Protein AF-A0A074TDS1-F1 (afdb_monomer_lite)

Secondary structure (DSSP, 8-state):
----------SSBSSSS-BPPHHHHHHHHHHHHHTT-GGGTT--HHHHHHHHHHHHHHTT--HHHHHHHH---HHHHHHHHHHHHHHHHHHHHHHHHHHHHHHT-

InterPro domains:
  IPR011010 DNA breaking-rejoining enzyme, catalytic core [SSF56349] (7-83)
  IPR013762 Integrase-like, catalytic domain superfamily [G3DSA:1.10.443.10] (4-104)

Radius of gyration: 21.26 Å; chains: 1; bounding box: 74×36×43 Å

pLDDT: mean 79.29, std 13.39, range [37.22, 92.31]

Organism: NCBI:txid1185766

Foldseek 3Di:
DDDPPLDCVEPADPDSPHHDDPVNVQVVVVVVQVVVDDVSVVDGPVNVLLVQLLVCLVVVDDLVRNCVVSVDDSVSSVVSSVVSVVVVVVVVVVVVVVVVVVVVD

Sequence (105 aa):
SSADFCNNAHILPRNLSQPIGYDAGEKAFRAWRATLGERAQPYVLHGLRKLAIVRLAEAGCSDAQIQAITNQSPQMVAYYRKRASRKIMSKAAHKLAERTKHESR

Structure (mmCIF, N/CA/C/O backbone):
data_AF-A0A074TDS1-F1
#
_entry.id   AF-A0A074TDS1-F1
#
loop_
_atom_site.group_PDB
_atom_site.id
_atom_site.type_symbol
_atom_site.label_atom_id
_atom_site.label_alt_id
_atom_site.label_comp_id
_atom_site.label_asym_id
_atom_site.label_entity_id
_atom_site.label_seq_id
_atom_site.pdbx_PDB_ins_code
_atom_site.Cartn_x
_atom_site.Cartn_y
_atom_site.Cartn_z
_atom_site.occupancy
_atom_site.B_iso_or_equiv
_atom_site.auth_seq_id
_atom_site.auth_comp_id
_atom_site.auth_asym_id
_atom_site.auth_atom_id
_atom_site.pdbx_PDB_model_num
ATOM 1 N N . SER A 1 1 ? 41.206 -25.210 -6.840 1.00 37.22 1 SER A N 1
ATOM 2 C CA . SER A 1 1 ? 41.282 -23.900 -7.509 1.00 37.22 1 SER A CA 1
ATOM 3 C C . SER A 1 1 ? 39.964 -23.196 -7.263 1.00 37.22 1 SER A C 1
ATOM 5 O O . SER A 1 1 ? 38.930 -23.772 -7.565 1.00 37.22 1 SER A O 1
ATOM 7 N N . SER A 1 2 ? 40.001 -22.070 -6.557 1.00 43.19 2 SER A N 1
ATOM 8 C CA . SER A 1 2 ? 38.853 -21.383 -5.956 1.00 43.19 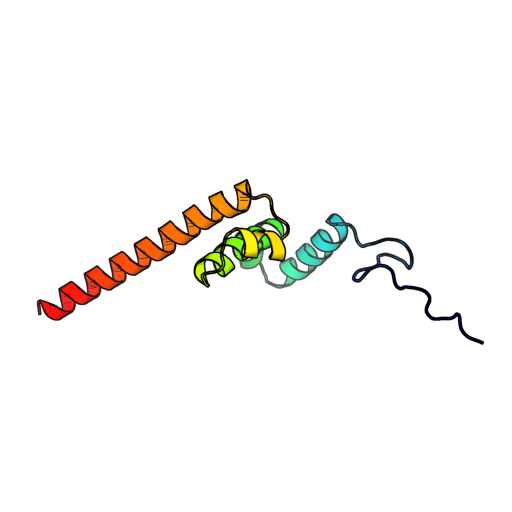2 SER A CA 1
ATOM 9 C C . SER A 1 2 ? 38.641 -20.068 -6.704 1.00 43.19 2 SER A C 1
ATOM 11 O O . SER A 1 2 ? 39.426 -19.154 -6.470 1.00 43.19 2 SER A O 1
ATOM 13 N N . ALA A 1 3 ? 37.683 -19.981 -7.640 1.00 45.12 3 ALA A N 1
ATOM 14 C CA . ALA A 1 3 ? 37.345 -18.702 -8.293 1.00 45.12 3 ALA A CA 1
ATOM 15 C C . ALA A 1 3 ? 36.028 -18.635 -9.107 1.00 45.12 3 ALA A C 1
ATOM 17 O O . ALA A 1 3 ? 35.756 -17.574 -9.652 1.00 45.12 3 ALA A O 1
ATOM 18 N N . ASP A 1 4 ? 35.181 -19.669 -9.183 1.00 46.31 4 ASP A N 1
ATOM 19 C CA . ASP A 1 4 ? 33.996 -19.622 -10.078 1.00 46.31 4 ASP A CA 1
ATOM 20 C C . ASP A 1 4 ? 32.696 -19.143 -9.404 1.00 46.31 4 ASP A C 1
ATOM 22 O O . ASP A 1 4 ? 31.608 -19.251 -9.966 1.00 46.31 4 ASP A O 1
ATOM 26 N N . PHE A 1 5 ? 32.777 -18.554 -8.207 1.00 45.78 5 PHE A N 1
ATOM 27 C CA . PHE A 1 5 ? 31.636 -17.886 -7.570 1.00 45.78 5 PHE A CA 1
ATOM 28 C C . PHE A 1 5 ? 31.538 -16.432 -8.060 1.00 45.78 5 PHE A C 1
ATOM 30 O O . PHE A 1 5 ? 31.574 -15.479 -7.281 1.00 45.78 5 PHE A O 1
ATOM 37 N N . CYS A 1 6 ? 31.473 -16.237 -9.380 1.00 42.72 6 CYS A N 1
ATOM 38 C CA . CYS A 1 6 ? 31.205 -14.932 -9.973 1.00 42.72 6 CYS A CA 1
ATOM 39 C C . CYS A 1 6 ? 29.768 -14.517 -9.642 1.00 42.72 6 CYS A C 1
ATOM 41 O O . CYS A 1 6 ? 28.826 -14.836 -10.359 1.00 42.72 6 CYS A O 1
ATOM 43 N N . ASN A 1 7 ? 29.638 -13.821 -8.512 1.00 50.22 7 ASN A N 1
ATOM 44 C CA . ASN A 1 7 ? 28.675 -12.770 -8.207 1.00 50.22 7 ASN A CA 1
ATOM 45 C C . ASN A 1 7 ? 27.619 -12.539 -9.302 1.00 50.22 7 ASN A C 1
ATOM 47 O O . ASN A 1 7 ? 27.770 -11.649 -10.141 1.00 50.22 7 ASN A O 1
ATOM 51 N N . ASN A 1 8 ? 26.500 -13.263 -9.234 1.00 51.62 8 ASN A N 1
ATOM 52 C CA . ASN A 1 8 ? 25.238 -12.762 -9.772 1.00 51.62 8 ASN A CA 1
ATOM 53 C C . ASN A 1 8 ? 24.866 -11.522 -8.943 1.00 51.62 8 ASN A C 1
ATOM 55 O O . ASN A 1 8 ? 24.159 -11.612 -7.944 1.00 51.62 8 ASN A O 1
ATOM 59 N N . ALA A 1 9 ? 25.420 -10.369 -9.326 1.00 65.81 9 ALA A N 1
ATOM 60 C CA . ALA A 1 9 ? 25.390 -9.120 -8.565 1.00 65.81 9 ALA A CA 1
ATOM 61 C C . ALA A 1 9 ? 23.975 -8.539 -8.381 1.00 65.81 9 ALA A C 1
ATOM 63 O O . ALA A 1 9 ? 23.782 -7.618 -7.591 1.00 65.81 9 ALA A O 1
ATOM 64 N N . HIS A 1 10 ? 22.981 -9.080 -9.093 1.00 58.69 10 HIS A N 1
ATOM 65 C CA . HIS A 1 10 ? 21.609 -8.586 -9.114 1.00 58.69 10 HIS A CA 1
ATOM 66 C C . HIS A 1 10 ? 20.616 -9.734 -8.938 1.00 58.69 10 HIS A C 1
ATOM 68 O O . HIS A 1 10 ? 20.707 -10.746 -9.626 1.00 58.69 10 HIS A O 1
ATOM 74 N N . ILE A 1 11 ? 19.620 -9.543 -8.066 1.00 69.06 11 ILE A N 1
ATOM 75 C CA . ILE A 1 11 ? 18.527 -10.511 -7.839 1.00 69.06 11 ILE A CA 1
ATOM 76 C C . ILE A 1 11 ? 17.636 -10.637 -9.088 1.00 69.06 11 ILE A C 1
ATOM 78 O O . ILE A 1 11 ? 17.138 -11.716 -9.394 1.00 69.06 11 ILE A O 1
ATOM 82 N N . LEU A 1 12 ? 17.453 -9.538 -9.831 1.00 70.56 12 LEU A N 1
ATOM 83 C CA . LEU A 1 12 ? 16.715 -9.495 -11.097 1.00 70.56 12 LEU A CA 1
ATOM 84 C C . LEU A 1 12 ? 17.618 -8.931 -12.206 1.00 70.56 12 LEU A C 1
ATOM 86 O O . LEU A 1 12 ? 17.567 -7.730 -12.486 1.00 70.56 12 LEU A O 1
ATOM 90 N N . PRO A 1 13 ? 18.484 -9.761 -12.808 1.00 66.94 13 PRO A N 1
ATOM 91 C CA . PRO A 1 13 ? 19.413 -9.328 -13.843 1.00 66.94 13 PRO A CA 1
ATOM 92 C C . PRO A 1 13 ? 18.733 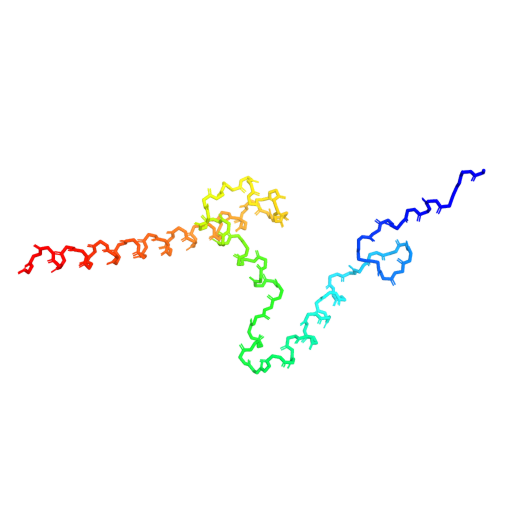-9.242 -15.217 1.00 66.94 13 PRO A C 1
ATOM 94 O O . PRO A 1 13 ? 17.994 -10.137 -15.623 1.00 66.94 13 PRO A O 1
ATOM 97 N N . ARG A 1 14 ? 19.013 -8.171 -15.970 1.00 61.12 14 ARG A N 1
ATOM 98 C CA . ARG A 1 14 ? 18.758 -8.114 -17.423 1.00 61.12 14 ARG A CA 1
ATOM 99 C C . ARG A 1 14 ? 19.845 -8.892 -18.178 1.00 61.12 14 ARG A C 1
ATOM 101 O O . ARG A 1 14 ? 19.574 -9.487 -19.213 1.00 61.12 14 ARG A O 1
ATOM 108 N N . ASN A 1 15 ? 21.068 -8.846 -17.658 1.00 68.38 15 ASN A N 1
ATOM 109 C CA . ASN A 1 15 ? 22.257 -9.596 -18.068 1.00 68.38 15 ASN A CA 1
ATOM 110 C C . ASN A 1 15 ? 23.181 -9.743 -16.836 1.00 68.38 15 ASN A C 1
ATOM 112 O O . ASN A 1 15 ? 22.854 -9.210 -15.775 1.00 68.38 15 ASN A O 1
ATOM 116 N N . LEU A 1 16 ? 24.324 -10.436 -16.958 1.00 60.22 16 LEU A N 1
ATOM 117 C CA . LEU A 1 16 ? 25.224 -10.718 -15.821 1.00 60.22 16 LEU A CA 1
ATOM 118 C C . LEU A 1 16 ? 25.668 -9.468 -15.029 1.00 60.22 16 LEU A C 1
ATOM 120 O O . LEU A 1 16 ? 26.013 -9.590 -13.858 1.00 60.22 16 LEU A O 1
ATOM 124 N N . SER A 1 17 ? 25.657 -8.276 -15.632 1.00 63.19 17 SER A N 1
ATOM 125 C CA . SER A 1 17 ? 26.192 -7.049 -15.030 1.00 63.19 17 SER A CA 1
ATOM 126 C C . SER A 1 17 ? 25.152 -5.958 -14.751 1.00 63.19 17 SER A C 1
ATOM 128 O O . SER A 1 17 ? 25.435 -5.049 -13.968 1.00 63.19 17 SER A O 1
ATOM 130 N N . GLN A 1 18 ? 23.948 -6.029 -15.330 1.00 65.19 18 GLN A N 1
ATOM 131 C CA . GLN A 1 18 ? 22.942 -4.964 -15.248 1.00 65.19 18 GLN A CA 1
ATOM 132 C C . GLN A 1 18 ? 21.624 -5.434 -14.618 1.00 65.19 18 GLN A C 1
ATOM 134 O O . GLN A 1 18 ? 21.064 -6.455 -15.037 1.00 65.19 18 GLN A O 1
ATOM 139 N N . PRO A 1 19 ? 21.057 -4.656 -13.680 1.00 71.19 19 PRO A N 1
ATOM 140 C CA . PRO A 1 19 ? 19.749 -4.942 -13.115 1.00 71.19 19 PRO A CA 1
ATOM 141 C C . PRO A 1 19 ? 18.628 -4.642 -14.119 1.00 71.19 19 PRO A C 1
ATOM 143 O O . PRO A 1 19 ? 18.742 -3.797 -15.012 1.00 71.19 19 PRO A O 1
ATOM 146 N N . ILE A 1 20 ? 17.494 -5.315 -13.947 1.00 75.50 20 ILE A N 1
ATOM 147 C CA . ILE A 1 20 ? 16.244 -4.956 -14.609 1.00 75.50 20 ILE A CA 1
ATOM 148 C C . ILE A 1 20 ? 15.819 -3.566 -14.125 1.00 75.50 20 ILE A C 1
ATOM 150 O O . ILE A 1 20 ? 15.556 -3.344 -12.946 1.00 75.50 20 ILE A O 1
ATOM 154 N N . GLY A 1 21 ? 15.744 -2.620 -15.061 1.00 77.44 21 GLY A N 1
ATOM 155 C CA . GLY A 1 21 ? 15.177 -1.301 -14.802 1.00 77.44 21 GLY A CA 1
ATOM 156 C C . GLY A 1 21 ? 13.679 -1.371 -14.496 1.00 77.44 21 GLY A C 1
ATOM 157 O O . GLY A 1 21 ? 12.981 -2.287 -14.941 1.00 77.44 21 GLY A O 1
ATOM 158 N N . TYR A 1 22 ? 13.186 -0.363 -13.779 1.00 77.19 22 TYR A N 1
ATOM 159 C CA . TYR A 1 22 ? 11.780 -0.234 -13.387 1.00 77.19 22 TYR A CA 1
ATOM 160 C C . TYR A 1 22 ? 10.814 -0.446 -14.567 1.00 77.19 22 TYR A C 1
ATOM 162 O O . TYR A 1 22 ? 9.868 -1.220 -14.444 1.00 77.19 22 TYR A O 1
ATOM 170 N N . ASP A 1 23 ? 11.116 0.126 -15.735 1.00 77.88 23 ASP A N 1
ATOM 171 C CA . ASP A 1 23 ? 10.282 0.014 -16.940 1.00 77.88 23 ASP A CA 1
ATOM 172 C C . ASP A 1 23 ? 10.124 -1.424 -17.441 1.00 77.88 23 ASP A C 1
ATOM 174 O O . ASP A 1 23 ? 9.063 -1.815 -17.924 1.00 77.88 23 ASP A O 1
ATOM 178 N N . ALA A 1 24 ? 11.173 -2.240 -17.317 1.00 82.19 24 ALA A N 1
ATOM 179 C CA . ALA A 1 24 ? 11.125 -3.637 -17.731 1.00 82.19 24 ALA A CA 1
ATOM 180 C C . ALA A 1 24 ? 10.277 -4.473 -16.756 1.00 82.19 24 ALA A C 1
ATOM 182 O O . ALA A 1 24 ? 9.470 -5.292 -17.201 1.00 82.19 24 ALA A O 1
ATOM 183 N N . GLY A 1 25 ? 10.377 -4.202 -15.450 1.00 82.19 25 GLY A N 1
ATOM 184 C CA . GLY A 1 25 ? 9.471 -4.774 -14.450 1.00 82.19 25 GLY A CA 1
ATOM 185 C C . GLY A 1 25 ? 8.019 -4.321 -14.646 1.00 82.19 25 GLY A C 1
ATOM 186 O O . GLY A 1 25 ? 7.097 -5.133 -14.587 1.00 82.19 25 GLY A O 1
ATOM 187 N N . GLU A 1 26 ? 7.802 -3.042 -14.961 1.00 84.81 26 GLU A N 1
ATOM 188 C CA . GLU A 1 26 ? 6.476 -2.497 -15.252 1.00 84.81 26 GLU A CA 1
ATOM 189 C C . GLU A 1 26 ? 5.867 -3.098 -16.518 1.00 84.81 26 GLU A C 1
ATOM 191 O O . GLU A 1 26 ? 4.684 -3.443 -16.524 1.00 84.81 26 GLU A O 1
ATOM 196 N N . LYS A 1 27 ? 6.665 -3.295 -17.569 1.00 86.44 27 LYS A N 1
ATOM 197 C CA . LYS A 1 27 ? 6.221 -3.953 -18.800 1.00 86.44 27 LYS A CA 1
ATOM 198 C C . LYS A 1 27 ? 5.780 -5.392 -18.535 1.00 86.44 27 LYS A C 1
ATOM 200 O O . LYS A 1 27 ? 4.696 -5.775 -18.975 1.00 86.44 27 LYS A O 1
ATOM 205 N N . ALA A 1 28 ? 6.573 -6.160 -17.787 1.00 86.38 28 ALA A N 1
ATOM 206 C CA . ALA A 1 28 ? 6.220 -7.527 -17.404 1.00 86.38 28 ALA A CA 1
ATOM 207 C C . ALA A 1 28 ? 4.930 -7.563 -16.566 1.00 86.38 28 ALA A C 1
ATOM 209 O O . ALA A 1 28 ? 4.021 -8.342 -16.853 1.00 86.38 28 ALA A O 1
ATOM 210 N N . PHE A 1 29 ? 4.801 -6.656 -15.592 1.00 86.62 29 PHE A N 1
ATOM 211 C CA . PHE A 1 29 ? 3.590 -6.526 -14.786 1.00 86.62 29 PHE A CA 1
ATOM 212 C C . PHE A 1 29 ? 2.359 -6.175 -15.629 1.00 86.62 29 PHE A C 1
ATOM 214 O O . PHE A 1 29 ? 1.299 -6.763 -15.439 1.00 86.62 29 PHE A O 1
ATOM 221 N N . ARG A 1 30 ? 2.477 -5.236 -16.577 1.00 87.12 30 ARG A N 1
ATOM 222 C CA . ARG A 1 30 ? 1.378 -4.849 -17.477 1.00 87.12 30 ARG A CA 1
ATOM 223 C C . ARG A 1 30 ? 0.946 -6.003 -18.379 1.00 87.12 30 ARG A C 1
ATOM 225 O O . ARG A 1 30 ? -0.255 -6.197 -18.547 1.00 87.12 30 ARG A O 1
ATOM 232 N N . ALA A 1 31 ? 1.901 -6.765 -18.916 1.00 89.75 31 ALA A N 1
ATOM 233 C CA . ALA A 1 31 ? 1.622 -7.938 -19.740 1.00 89.75 31 ALA A CA 1
ATOM 234 C C . ALA A 1 31 ? 0.867 -9.014 -18.947 1.00 89.75 31 ALA A C 1
ATOM 236 O O . ALA A 1 31 ? -0.173 -9.485 -19.394 1.00 89.75 31 ALA A O 1
ATOM 237 N N . TRP A 1 32 ? 1.331 -9.331 -17.734 1.00 90.56 32 TRP A N 1
ATOM 238 C CA . TRP A 1 32 ? 0.624 -10.241 -16.833 1.00 90.56 32 TRP A CA 1
ATOM 239 C C . TRP A 1 32 ? -0.764 -9.712 -16.453 1.00 90.56 32 TRP A C 1
ATOM 241 O O . TRP A 1 32 ? -1.751 -10.427 -16.552 1.00 90.56 32 TRP A O 1
ATOM 251 N N . ARG A 1 33 ? -0.885 -8.434 -16.087 1.00 90.31 33 ARG A N 1
ATOM 252 C CA . ARG A 1 33 ? -2.169 -7.820 -15.720 1.00 90.31 33 ARG A CA 1
ATOM 253 C C . ARG A 1 33 ? -3.206 -7.901 -16.841 1.00 90.31 33 ARG A C 1
ATOM 255 O O . ARG A 1 33 ? -4.390 -8.044 -16.552 1.00 90.31 33 ARG A O 1
ATOM 262 N N . ALA A 1 34 ? -2.781 -7.802 -18.100 1.00 88.88 34 ALA A N 1
ATOM 263 C CA . ALA A 1 34 ? -3.678 -7.903 -19.246 1.00 88.88 34 ALA A CA 1
ATOM 264 C C . ALA A 1 34 ? -4.382 -9.270 -19.336 1.00 88.88 34 ALA A C 1
ATOM 266 O O . ALA A 1 34 ? -5.493 -9.333 -19.856 1.00 88.88 34 ALA A O 1
ATOM 267 N N . THR A 1 35 ? -3.802 -10.339 -18.775 1.00 92.31 35 THR A N 1
ATOM 268 C CA . THR A 1 35 ? -4.417 -11.678 -18.778 1.00 92.31 35 THR A CA 1
ATOM 269 C C . THR A 1 35 ? -5.542 -11.834 -17.748 1.00 92.31 35 THR A C 1
ATOM 271 O O . THR A 1 35 ? -6.341 -12.759 -17.851 1.00 92.31 35 THR A O 1
ATOM 274 N N . LEU A 1 36 ? -5.652 -10.919 -16.777 1.00 89.06 36 LEU A N 1
ATOM 275 C CA . LEU A 1 36 ? -6.641 -10.961 -15.689 1.00 89.06 36 LEU A CA 1
ATOM 276 C C . LEU A 1 36 ? -7.984 -10.287 -16.048 1.00 89.06 36 LEU A C 1
ATOM 278 O O . LEU A 1 36 ? -8.900 -10.252 -15.223 1.00 89.06 36 LEU A O 1
ATOM 282 N N . GLY A 1 37 ? -8.103 -9.735 -17.261 1.00 89.31 37 GLY A N 1
ATOM 283 C CA . GLY A 1 37 ? -9.303 -9.059 -17.762 1.00 89.31 37 GLY A CA 1
ATOM 284 C C . GLY A 1 37 ? -9.429 -7.580 -17.367 1.00 89.31 37 GLY A C 1
ATOM 285 O O . GLY A 1 37 ? -8.583 -7.001 -16.683 1.00 89.31 37 GLY A O 1
ATOM 286 N N . GLU A 1 38 ? -10.511 -6.934 -17.811 1.00 87.44 38 GLU A N 1
ATOM 287 C CA . GLU A 1 38 ? -10.694 -5.473 -17.715 1.00 87.44 38 GLU A CA 1
ATOM 288 C C . GLU A 1 38 ? -10.733 -4.944 -16.279 1.00 87.44 38 GLU A C 1
ATOM 290 O O . GLU A 1 38 ? -10.196 -3.875 -15.983 1.00 87.44 38 GLU A O 1
ATOM 295 N N . ARG A 1 39 ? -11.284 -5.735 -15.350 1.00 86.88 39 ARG A N 1
ATOM 296 C CA . ARG A 1 39 ? -11.339 -5.390 -13.922 1.00 86.88 39 ARG A CA 1
ATOM 297 C C . ARG A 1 39 ? -9.953 -5.195 -13.306 1.00 86.88 39 ARG A C 1
ATOM 299 O O . ARG A 1 39 ? -9.837 -4.491 -12.307 1.00 86.88 39 ARG A O 1
ATOM 306 N N . ALA A 1 40 ? -8.908 -5.787 -13.889 1.00 84.94 40 ALA A N 1
ATOM 307 C CA . ALA A 1 40 ? -7.550 -5.675 -13.379 1.00 84.94 40 ALA A CA 1
ATOM 308 C C . ALA A 1 40 ? -6.815 -4.402 -13.849 1.00 84.94 40 ALA A C 1
ATOM 310 O O . ALA A 1 40 ? -5.821 -4.006 -13.239 1.00 84.94 40 ALA A O 1
ATOM 311 N N . GLN A 1 41 ? -7.292 -3.728 -14.902 1.00 83.25 41 GLN A N 1
ATOM 312 C CA . GLN A 1 41 ? -6.612 -2.583 -15.529 1.00 83.25 41 GLN A CA 1
ATOM 313 C C . GLN A 1 41 ? -6.344 -1.376 -14.608 1.00 83.25 41 GLN A C 1
ATOM 315 O O . GLN A 1 41 ? -5.302 -0.731 -14.780 1.00 83.25 41 GLN A O 1
ATOM 320 N N . PRO A 1 42 ? -7.186 -1.063 -13.604 1.00 84.56 42 PRO A N 1
ATOM 321 C CA . PRO A 1 42 ? -6.904 0.027 -12.670 1.00 84.56 42 PRO A CA 1
ATOM 322 C C . PRO A 1 42 ? -5.736 -0.256 -11.711 1.00 84.56 42 PRO A C 1
ATOM 324 O O . PRO A 1 42 ? -5.169 0.677 -11.139 1.00 84.56 42 PRO A O 1
ATOM 327 N N . TYR A 1 43 ? -5.348 -1.522 -11.507 1.00 83.31 43 TYR A N 1
ATOM 328 C CA . TYR A 1 43 ? -4.277 -1.876 -10.574 1.00 83.31 43 TYR A CA 1
ATOM 329 C C . TYR A 1 43 ? -2.909 -1.715 -11.249 1.00 83.31 43 TYR A C 1
ATOM 331 O O . TYR A 1 43 ? -2.555 -2.436 -12.179 1.00 83.31 43 TYR A O 1
ATOM 339 N N . VAL A 1 44 ? -2.129 -0.735 -10.793 1.00 85.12 44 VAL A N 1
ATOM 340 C CA . VAL A 1 44 ? -0.776 -0.425 -11.292 1.00 85.12 44 VAL A CA 1
ATOM 341 C C . VAL A 1 44 ? 0.273 -0.687 -10.208 1.00 85.12 44 VAL A C 1
ATOM 343 O O . VAL A 1 44 ? -0.038 -0.582 -9.019 1.00 85.12 44 VAL A O 1
ATOM 346 N N . LEU A 1 45 ? 1.529 -0.957 -10.590 1.00 81.75 45 LEU A N 1
ATOM 347 C CA . LEU A 1 45 ? 2.646 -1.173 -9.648 1.00 81.75 45 LEU A CA 1
ATOM 348 C C . LEU A 1 45 ? 2.785 -0.038 -8.629 1.00 81.75 45 LEU A C 1
ATOM 350 O O . LEU A 1 45 ? 2.933 -0.271 -7.429 1.00 81.75 45 LEU A O 1
ATOM 354 N N . HIS A 1 46 ? 2.647 1.204 -9.091 1.00 81.44 46 HIS A N 1
ATOM 355 C CA . HIS A 1 46 ? 2.678 2.369 -8.213 1.00 81.44 46 HIS A CA 1
ATOM 356 C C . HIS A 1 46 ? 1.573 2.327 -7.135 1.00 81.44 46 HIS A C 1
ATOM 358 O O . HIS A 1 46 ? 1.775 2.758 -5.998 1.00 81.44 46 HIS A O 1
ATOM 364 N N . GLY A 1 47 ? 0.409 1.764 -7.468 1.00 81.69 47 GLY A N 1
ATOM 365 C CA . GLY A 1 47 ? -0.701 1.540 -6.546 1.00 81.69 47 GLY A CA 1
ATOM 366 C C . GLY A 1 47 ? -0.398 0.450 -5.520 1.00 81.69 47 GLY A C 1
ATOM 367 O O . GLY A 1 47 ? -0.736 0.617 -4.349 1.00 81.69 47 GLY A O 1
ATOM 368 N N . LEU A 1 48 ? 0.307 -0.613 -5.917 1.00 83.00 48 LEU A N 1
ATOM 369 C CA . LEU A 1 48 ? 0.729 -1.683 -5.007 1.00 83.00 48 LEU A CA 1
ATOM 370 C C . LEU A 1 48 ? 1.686 -1.167 -3.929 1.00 83.00 48 LEU A C 1
ATOM 372 O O . LEU A 1 48 ? 1.511 -1.476 -2.751 1.00 83.00 48 LEU A O 1
ATOM 376 N N . ARG A 1 49 ? 2.630 -0.294 -4.296 1.00 83.31 49 ARG A N 1
ATOM 377 C CA . ARG A 1 49 ? 3.568 0.305 -3.332 1.00 83.31 49 ARG A CA 1
ATOM 378 C C . ARG A 1 49 ? 2.861 1.177 -2.283 1.00 83.31 49 ARG A C 1
ATOM 380 O O . ARG A 1 49 ? 3.230 1.180 -1.110 1.00 83.31 49 ARG A O 1
ATOM 387 N N . LYS A 1 50 ? 1.807 1.896 -2.685 1.00 87.12 50 LYS A N 1
ATOM 388 C CA . LYS A 1 50 ? 0.943 2.677 -1.778 1.00 87.12 50 LYS A CA 1
ATOM 389 C C . LYS A 1 50 ? 0.086 1.771 -0.894 1.00 87.12 50 LYS A C 1
ATOM 391 O O . LYS A 1 50 ? -0.087 2.042 0.292 1.00 87.12 50 LYS A O 1
ATOM 396 N N . LEU A 1 51 ? -0.429 0.684 -1.466 1.00 87.31 51 LEU A N 1
ATOM 397 C CA . LEU A 1 51 ? -1.216 -0.310 -0.743 1.00 87.31 51 LEU A CA 1
ATOM 398 C C . LEU A 1 51 ? -0.387 -1.002 0.344 1.00 87.31 51 LEU A C 1
ATOM 400 O O . LEU A 1 51 ? -0.907 -1.213 1.435 1.00 87.31 51 LEU A O 1
ATOM 404 N N . ALA A 1 52 ? 0.890 -1.288 0.083 1.00 88.94 52 ALA A N 1
ATOM 405 C CA . ALA A 1 52 ? 1.799 -1.864 1.070 1.00 88.94 52 ALA A CA 1
ATOM 406 C C . ALA A 1 52 ? 1.907 -0.993 2.334 1.00 88.94 52 ALA A C 1
ATOM 408 O O . ALA A 1 52 ? 1.762 -1.519 3.433 1.00 88.94 52 ALA A O 1
ATOM 409 N N . ILE A 1 53 ? 2.039 0.338 2.194 1.00 90.56 53 ILE A N 1
ATOM 410 C CA . ILE A 1 53 ? 2.020 1.260 3.349 1.00 90.56 53 ILE A CA 1
ATOM 411 C C . ILE A 1 53 ? 0.720 1.107 4.139 1.00 90.56 53 ILE A C 1
ATOM 413 O O . ILE A 1 53 ? 0.750 0.964 5.357 1.00 90.56 53 ILE A O 1
ATOM 417 N N . VAL A 1 54 ? -0.426 1.133 3.451 1.00 88.81 54 VAL A N 1
ATOM 418 C CA . VAL A 1 54 ? -1.741 1.045 4.103 1.00 88.81 54 VAL A CA 1
ATOM 419 C C . VAL A 1 54 ? -1.895 -0.277 4.851 1.00 88.81 54 VAL A C 1
ATOM 421 O O . VAL A 1 54 ? -2.369 -0.268 5.980 1.00 88.81 54 VAL A O 1
ATOM 424 N N . ARG A 1 55 ? -1.474 -1.398 4.256 1.00 88.81 55 ARG A N 1
ATOM 425 C CA . ARG A 1 55 ? -1.570 -2.730 4.871 1.00 88.81 55 ARG A CA 1
ATOM 426 C C . ARG A 1 55 ? -0.646 -2.882 6.075 1.00 88.81 55 ARG A C 1
ATOM 428 O O . ARG A 1 55 ? -1.087 -3.398 7.092 1.00 88.81 55 ARG A O 1
ATOM 435 N N . LEU A 1 56 ? 0.594 -2.400 5.987 1.00 89.62 56 LEU A N 1
ATOM 436 C CA . LEU A 1 56 ? 1.531 -2.423 7.113 1.00 89.62 56 LEU A CA 1
ATOM 437 C C . LEU A 1 56 ? 1.059 -1.509 8.254 1.00 89.62 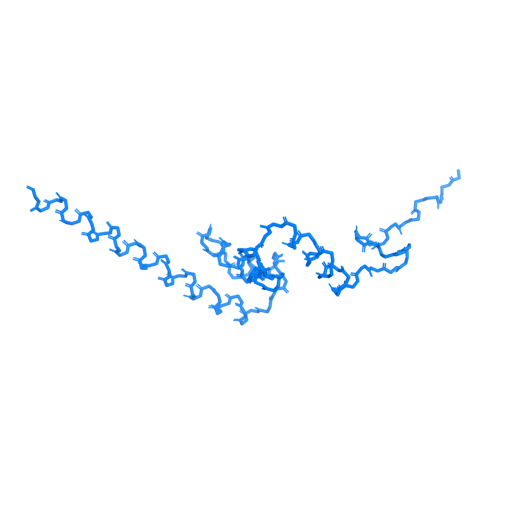56 LEU A C 1
ATOM 439 O O . LEU A 1 56 ? 1.151 -1.880 9.420 1.00 89.62 56 LEU A O 1
ATOM 443 N N . ALA A 1 57 ? 0.483 -0.347 7.932 1.00 89.88 57 ALA A N 1
ATOM 444 C CA . ALA A 1 57 ? -0.133 0.526 8.928 1.00 89.88 57 ALA A CA 1
ATOM 445 C C . ALA A 1 57 ? -1.378 -0.118 9.571 1.00 89.88 57 ALA A C 1
ATOM 447 O O . ALA A 1 57 ? -1.544 -0.036 10.784 1.00 89.88 57 ALA A O 1
ATOM 448 N N . GLU A 1 58 ? -2.233 -0.784 8.782 1.00 85.38 58 GLU A N 1
ATOM 449 C CA . GLU A 1 58 ? -3.368 -1.578 9.285 1.00 85.38 58 GLU A CA 1
ATOM 450 C C . GLU A 1 58 ? -2.901 -2.749 10.176 1.00 85.38 58 GLU A C 1
ATOM 452 O O . GLU A 1 58 ? -3.610 -3.104 11.113 1.00 85.38 58 GLU A O 1
ATOM 457 N N . ALA A 1 59 ? -1.708 -3.305 9.934 1.00 88.06 59 ALA A N 1
ATOM 458 C CA . ALA A 1 59 ? -1.089 -4.354 10.748 1.00 88.06 59 ALA A CA 1
ATOM 459 C C . ALA A 1 59 ? -0.383 -3.837 12.021 1.00 88.06 59 ALA A C 1
ATOM 461 O O . ALA A 1 59 ? 0.120 -4.637 12.804 1.00 88.06 59 ALA A O 1
ATOM 462 N N . GLY A 1 60 ? -0.338 -2.518 12.242 1.00 86.94 60 GLY A N 1
ATOM 463 C CA . GLY A 1 60 ? 0.259 -1.916 13.438 1.00 86.94 60 GLY A CA 1
ATOM 464 C C . GLY A 1 60 ? 1.754 -1.596 13.342 1.00 86.94 60 GLY A C 1
ATOM 465 O O . GLY A 1 60 ? 2.343 -1.200 14.345 1.00 86.94 60 GLY A O 1
ATOM 466 N N . CYS A 1 61 ? 2.378 -1.703 12.163 1.00 90.75 61 CYS A N 1
ATOM 467 C CA . CYS A 1 61 ? 3.776 -1.299 11.985 1.00 90.75 61 CYS A CA 1
ATOM 468 C C . CYS A 1 61 ? 3.972 0.207 12.246 1.00 90.75 61 CYS A C 1
ATOM 470 O O . CYS A 1 61 ? 3.104 1.031 11.934 1.00 90.75 61 CYS A O 1
ATOM 472 N N . SER A 1 62 ? 5.131 0.589 12.786 1.00 91.31 62 SER A N 1
ATOM 473 C CA . SER A 1 62 ? 5.532 1.992 12.956 1.00 91.31 62 SER A CA 1
ATOM 474 C C . SER A 1 62 ? 5.983 2.620 11.633 1.00 91.31 62 SER A C 1
ATOM 476 O O . SER A 1 62 ? 6.312 1.921 10.675 1.00 91.31 62 SER A O 1
ATOM 478 N N . ASP A 1 63 ? 6.033 3.951 11.568 1.00 90.81 63 ASP A N 1
ATOM 479 C CA . ASP A 1 63 ? 6.433 4.666 10.344 1.00 90.81 63 ASP A CA 1
ATOM 480 C C . ASP A 1 63 ? 7.870 4.344 9.943 1.00 90.81 63 ASP A C 1
ATOM 482 O O . ASP A 1 63 ? 8.143 4.131 8.763 1.00 90.81 63 ASP A O 1
ATOM 486 N N . ALA A 1 64 ? 8.760 4.207 10.929 1.00 91.38 64 ALA A N 1
ATOM 487 C CA . ALA A 1 64 ? 10.143 3.800 10.714 1.00 91.38 64 ALA A CA 1
ATOM 488 C C . ALA A 1 64 ? 10.241 2.374 10.143 1.00 91.38 64 ALA A C 1
ATOM 490 O O . ALA A 1 64 ? 10.999 2.140 9.205 1.00 91.38 64 ALA A O 1
ATOM 491 N N . GLN A 1 65 ? 9.434 1.430 10.646 1.00 91.81 65 GLN A N 1
ATOM 492 C CA . GLN A 1 65 ? 9.385 0.063 10.112 1.00 91.81 65 GLN A CA 1
ATOM 493 C C . GLN A 1 65 ? 8.866 0.044 8.673 1.00 91.81 65 GLN A C 1
ATOM 495 O O . GLN A 1 65 ? 9.449 -0.600 7.805 1.00 91.81 65 GLN A O 1
ATOM 500 N N . ILE A 1 66 ? 7.789 0.782 8.395 1.00 91.62 66 ILE A N 1
ATOM 501 C CA . ILE A 1 66 ? 7.216 0.869 7.049 1.00 91.62 66 ILE A CA 1
ATOM 502 C C . ILE A 1 66 ? 8.219 1.497 6.080 1.00 91.62 66 ILE A C 1
ATOM 504 O O . ILE A 1 66 ? 8.375 1.015 4.956 1.00 91.62 66 ILE A O 1
ATOM 508 N N . GLN A 1 67 ? 8.910 2.553 6.504 1.00 92.00 67 GLN A N 1
ATOM 509 C CA . GLN A 1 67 ? 9.956 3.193 5.720 1.00 92.00 67 GLN A CA 1
ATOM 510 C C . GLN A 1 67 ? 11.102 2.222 5.422 1.00 92.00 67 GLN A C 1
ATOM 512 O O . GLN A 1 67 ? 11.474 2.095 4.259 1.00 92.00 67 GLN A O 1
ATOM 517 N N . ALA A 1 68 ? 11.605 1.504 6.429 1.00 90.06 68 ALA A N 1
ATOM 518 C CA . ALA A 1 68 ? 12.684 0.534 6.259 1.00 90.06 68 ALA A CA 1
ATOM 519 C C . ALA A 1 68 ? 12.301 -0.608 5.300 1.00 90.06 68 ALA A C 1
ATOM 521 O O . ALA A 1 68 ? 13.090 -0.976 4.437 1.00 90.06 68 ALA A O 1
ATOM 522 N N . ILE A 1 69 ? 11.073 -1.129 5.401 1.00 87.75 69 ILE A N 1
ATOM 523 C CA . ILE A 1 69 ? 10.595 -2.241 4.560 1.00 87.75 69 ILE A CA 1
ATOM 524 C C . ILE A 1 69 ? 10.327 -1.787 3.121 1.00 87.75 69 ILE A C 1
ATOM 526 O O . ILE A 1 69 ? 10.609 -2.510 2.170 1.00 87.75 69 ILE A O 1
ATOM 530 N N . THR A 1 70 ? 9.726 -0.608 2.942 1.00 87.50 70 THR A N 1
ATOM 531 C CA . THR A 1 70 ? 9.231 -0.170 1.624 1.00 87.50 70 THR A CA 1
ATOM 532 C C . THR A 1 70 ? 10.168 0.788 0.892 1.00 87.50 70 THR A C 1
ATOM 534 O O . THR A 1 70 ? 9.922 1.093 -0.278 1.00 87.50 70 THR A O 1
ATOM 537 N N . ASN A 1 71 ? 11.210 1.279 1.569 1.00 87.25 71 ASN A N 1
ATOM 538 C CA . ASN A 1 71 ? 12.151 2.292 1.091 1.00 87.25 71 ASN A CA 1
ATOM 539 C C . ASN A 1 71 ? 11.450 3.533 0.492 1.00 87.25 71 ASN A C 1
ATOM 541 O O . ASN A 1 71 ? 11.815 4.047 -0.567 1.00 87.25 71 ASN A O 1
ATOM 545 N N . GLN A 1 72 ? 10.359 3.975 1.127 1.00 87.81 72 GLN A N 1
ATOM 546 C CA . GLN A 1 72 ? 9.589 5.155 0.713 1.00 87.81 72 GLN A CA 1
ATOM 547 C C . GLN A 1 72 ? 9.945 6.369 1.559 1.00 87.81 72 GLN A C 1
ATOM 549 O O . GLN A 1 72 ? 10.387 6.234 2.695 1.00 87.81 72 GLN A O 1
ATOM 554 N N . SER A 1 73 ? 9.715 7.570 1.026 1.00 90.94 73 SER A N 1
ATOM 555 C CA . SER A 1 73 ? 9.981 8.787 1.787 1.00 90.94 73 SER A CA 1
ATOM 556 C C . SER A 1 73 ? 9.080 8.881 3.032 1.00 90.94 73 SER A C 1
ATOM 558 O O . SER A 1 73 ? 7.912 8.467 2.973 1.00 90.94 73 SER A O 1
ATOM 560 N N . PRO A 1 74 ? 9.571 9.467 4.141 1.00 90.69 74 PRO A N 1
ATOM 561 C CA . PRO A 1 74 ? 8.781 9.652 5.360 1.00 90.69 74 PRO A CA 1
ATOM 562 C C . PRO A 1 74 ? 7.444 10.355 5.103 1.00 90.69 74 PRO A C 1
ATOM 564 O O . PRO A 1 74 ? 6.411 9.975 5.651 1.00 90.69 74 PRO A O 1
ATOM 567 N N . GLN A 1 75 ? 7.438 11.343 4.203 1.00 92.06 75 GLN A N 1
ATOM 568 C CA . GLN A 1 75 ? 6.249 12.114 3.843 1.00 92.06 75 GLN A CA 1
ATOM 569 C C . GLN A 1 75 ? 5.174 11.224 3.201 1.00 92.06 75 GLN A C 1
ATOM 571 O O . GLN A 1 75 ? 3.988 11.355 3.508 1.00 92.06 75 GLN A O 1
ATOM 576 N N . MET A 1 76 ? 5.582 10.283 2.341 1.00 90.50 76 MET A N 1
ATOM 577 C CA . MET A 1 76 ? 4.666 9.330 1.710 1.00 90.50 76 MET A CA 1
ATOM 578 C C . MET A 1 76 ? 4.095 8.346 2.728 1.00 90.50 76 MET A C 1
ATOM 580 O O . MET A 1 76 ? 2.890 8.081 2.712 1.00 90.50 76 MET A O 1
ATOM 584 N N . VAL A 1 77 ? 4.933 7.841 3.636 1.00 91.94 77 VAL A N 1
ATOM 585 C CA . VAL A 1 77 ? 4.496 6.943 4.712 1.00 91.94 77 VAL A CA 1
ATOM 586 C C . VAL A 1 77 ? 3.465 7.639 5.604 1.00 91.94 77 VAL A C 1
ATOM 588 O O . VAL A 1 77 ? 2.357 7.124 5.764 1.00 91.94 77 VAL A O 1
ATOM 591 N N . ALA A 1 78 ? 3.762 8.851 6.080 1.00 91.75 78 ALA A N 1
ATOM 592 C CA . ALA A 1 78 ? 2.865 9.634 6.929 1.00 91.75 78 ALA A CA 1
ATOM 593 C C . ALA A 1 78 ? 1.518 9.941 6.244 1.00 91.75 78 ALA A C 1
ATOM 595 O O . ALA A 1 78 ? 0.448 9.777 6.844 1.00 91.75 78 ALA A O 1
ATOM 596 N N . TYR A 1 79 ? 1.543 10.334 4.964 1.00 90.25 79 TYR A N 1
ATOM 597 C CA . TYR A 1 79 ? 0.330 10.621 4.194 1.00 90.25 79 TYR A CA 1
ATOM 598 C C . TYR A 1 79 ? -0.593 9.395 4.097 1.00 90.25 79 TYR A C 1
ATOM 600 O O . TYR A 1 79 ? -1.794 9.478 4.393 1.00 90.25 79 TYR A O 1
ATOM 608 N N . TYR A 1 80 ? -0.043 8.240 3.711 1.00 87.94 80 TYR A N 1
ATOM 609 C CA . TYR A 1 80 ? -0.830 7.016 3.554 1.00 87.94 80 TYR A CA 1
ATOM 610 C C . TYR A 1 80 ? -1.234 6.398 4.892 1.00 87.94 80 TYR A C 1
ATOM 612 O O . TYR A 1 80 ? -2.345 5.869 4.987 1.00 87.94 80 TYR A O 1
ATOM 620 N N . ARG A 1 81 ? -0.425 6.551 5.945 1.00 86.75 81 ARG A N 1
ATOM 621 C CA . ARG A 1 81 ? -0.814 6.179 7.308 1.00 86.75 81 ARG A CA 1
ATOM 622 C C . ARG A 1 81 ? -2.016 6.968 7.787 1.00 86.75 81 ARG A C 1
ATOM 624 O O . ARG A 1 81 ? -2.988 6.360 8.216 1.00 86.75 81 ARG A O 1
ATOM 631 N N . LYS A 1 82 ? -2.021 8.297 7.640 1.00 86.44 82 LYS A N 1
ATOM 632 C CA . LYS A 1 82 ? -3.178 9.128 8.021 1.00 86.44 82 LYS A CA 1
ATOM 633 C C . LYS A 1 82 ? -4.455 8.644 7.328 1.00 86.44 82 LYS A C 1
ATOM 635 O O . LYS A 1 82 ? -5.528 8.611 7.929 1.00 86.44 82 LYS A O 1
ATOM 640 N N . ARG A 1 83 ? -4.345 8.225 6.064 1.00 83.94 83 ARG A N 1
ATOM 641 C CA . ARG A 1 83 ? -5.459 7.652 5.297 1.00 83.94 83 ARG A CA 1
ATOM 642 C C . ARG A 1 83 ? -5.882 6.268 5.811 1.00 83.94 83 ARG A C 1
ATOM 644 O O . ARG A 1 83 ? -7.083 6.018 5.891 1.00 83.94 83 ARG A O 1
ATOM 651 N N . ALA A 1 84 ? -4.935 5.409 6.190 1.00 82.69 84 ALA A N 1
ATOM 652 C CA . ALA A 1 84 ? -5.202 4.114 6.818 1.00 82.69 84 ALA A CA 1
ATOM 653 C C . ALA A 1 84 ? -5.892 4.278 8.183 1.00 82.69 84 ALA A C 1
ATOM 655 O O . ALA A 1 84 ? -6.963 3.714 8.395 1.00 82.69 84 ALA A O 1
ATOM 656 N N . SER A 1 85 ? -5.365 5.136 9.061 1.00 80.00 85 SER A N 1
ATOM 657 C CA . SER A 1 85 ? -5.944 5.427 10.376 1.00 80.00 85 SER A CA 1
ATOM 658 C C . SER A 1 85 ? -7.380 5.934 10.269 1.00 80.00 85 SER A C 1
ATOM 660 O O . SER A 1 85 ? -8.244 5.436 10.981 1.00 80.00 85 SER A O 1
ATOM 662 N N . ARG A 1 86 ? -7.685 6.848 9.331 1.00 81.56 86 ARG A N 1
ATOM 663 C CA . ARG A 1 86 ? -9.073 7.294 9.092 1.00 81.56 86 ARG A CA 1
ATOM 664 C C . ARG A 1 86 ? -10.012 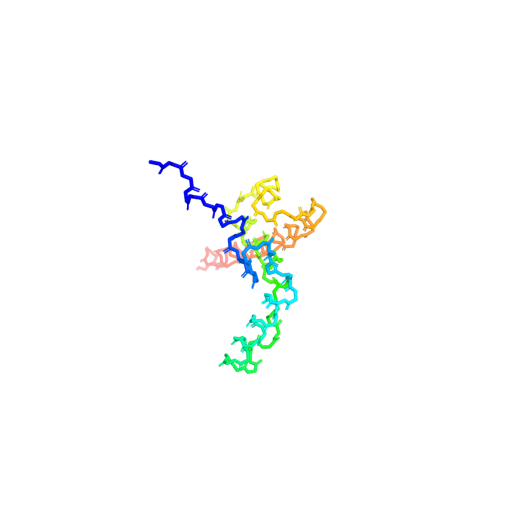6.135 8.753 1.00 81.56 86 ARG A C 1
ATOM 666 O O . ARG A 1 86 ? -11.124 6.077 9.268 1.00 81.56 86 ARG A O 1
ATOM 673 N N . LYS A 1 87 ? -9.568 5.207 7.904 1.00 78.62 87 LYS A N 1
ATOM 674 C CA . LYS A 1 87 ? -10.358 4.035 7.504 1.00 78.62 87 LYS A CA 1
ATOM 675 C C . LYS A 1 87 ? -10.573 3.070 8.673 1.00 78.62 87 LYS A C 1
ATOM 677 O O . LYS A 1 87 ? -11.676 2.556 8.831 1.00 78.62 87 LYS A O 1
ATOM 682 N N . ILE A 1 88 ? -9.544 2.836 9.487 1.00 78.69 88 ILE A N 1
ATOM 683 C CA . ILE A 1 88 ? -9.629 1.995 10.691 1.00 78.69 88 ILE A CA 1
ATOM 684 C C . ILE A 1 88 ? -10.602 2.618 11.697 1.00 78.69 88 ILE A C 1
ATOM 686 O O . ILE A 1 88 ? -11.519 1.940 12.151 1.00 78.69 88 ILE A O 1
ATOM 690 N N . MET A 1 89 ? -10.457 3.916 11.979 1.00 77.62 89 MET A N 1
ATOM 691 C CA . MET A 1 89 ? -11.327 4.645 12.906 1.00 77.62 89 MET A CA 1
ATOM 692 C C . MET A 1 89 ? -12.786 4.648 12.443 1.00 77.62 89 MET A C 1
ATOM 694 O O . MET A 1 89 ? -13.672 4.368 13.241 1.00 77.62 89 MET A O 1
ATOM 698 N N . SER A 1 90 ? -13.046 4.885 11.153 1.00 80.06 90 SER A N 1
ATOM 699 C CA . SER A 1 90 ? -14.404 4.818 10.597 1.00 80.06 90 SER A CA 1
ATOM 700 C C . SER A 1 90 ? -15.024 3.427 10.776 1.00 80.06 90 SER A C 1
ATOM 702 O O . SER A 1 90 ? -16.145 3.313 11.264 1.00 80.06 90 SER A O 1
ATOM 704 N N . LYS A 1 91 ? -14.284 2.354 10.469 1.00 81.94 91 LYS A N 1
ATOM 705 C CA . LYS A 1 91 ? -14.759 0.978 10.692 1.00 81.94 91 LYS A CA 1
ATOM 706 C C . LYS A 1 91 ? -15.030 0.682 12.168 1.00 81.94 91 LYS A C 1
ATOM 708 O O . LYS A 1 91 ? -16.025 0.035 12.482 1.00 81.94 91 LYS A O 1
ATOM 713 N N . ALA A 1 92 ? -14.157 1.145 13.062 1.00 80.19 92 ALA A N 1
ATOM 714 C CA . ALA A 1 92 ? -14.330 0.981 14.501 1.00 80.19 92 ALA A CA 1
ATOM 715 C C . ALA A 1 92 ? -15.580 1.720 15.005 1.00 80.19 92 ALA A C 1
ATOM 717 O O . ALA A 1 92 ? -16.364 1.138 15.751 1.00 80.19 92 ALA A O 1
ATOM 718 N N . ALA A 1 93 ? -15.811 2.949 14.532 1.00 81.94 93 ALA A N 1
ATOM 719 C CA . ALA A 1 93 ? -16.998 3.735 14.859 1.00 81.94 93 ALA A CA 1
ATOM 720 C C . ALA A 1 93 ? -18.291 3.045 14.395 1.00 81.94 93 ALA A C 1
ATOM 722 O O . ALA A 1 93 ? -19.228 2.919 15.178 1.00 81.94 93 ALA A O 1
ATOM 723 N N . HIS A 1 94 ? -18.325 2.519 13.164 1.00 85.44 94 HIS A N 1
ATOM 724 C CA . HIS A 1 94 ? -19.476 1.747 12.684 1.00 85.44 94 HIS A CA 1
ATOM 725 C C . HIS A 1 94 ? -19.728 0.499 13.538 1.00 85.44 94 HIS A C 1
ATOM 727 O O . HIS A 1 94 ? -20.864 0.237 13.917 1.00 85.44 94 HIS A O 1
ATOM 733 N N . LYS A 1 95 ? -18.678 -0.244 13.908 1.00 85.06 95 LYS A N 1
ATOM 734 C CA . LYS A 1 95 ? -18.813 -1.429 14.769 1.00 85.06 95 LYS A CA 1
ATOM 735 C C . LYS A 1 95 ? -19.347 -1.084 16.163 1.00 85.06 95 LYS A C 1
ATOM 737 O O . LYS A 1 95 ? -20.122 -1.857 16.719 1.00 85.06 95 LYS A O 1
ATOM 742 N N . LEU A 1 96 ? -18.937 0.055 16.724 1.00 81.12 96 LEU A N 1
ATOM 743 C CA . LEU A 1 96 ? -19.449 0.541 18.005 1.00 81.12 96 LEU A CA 1
ATOM 744 C C . LEU A 1 96 ? -20.936 0.908 17.902 1.00 81.12 96 LEU A C 1
ATOM 746 O O . LEU A 1 96 ? -21.715 0.483 18.746 1.00 81.12 96 LEU A O 1
ATOM 750 N N . ALA A 1 97 ? -21.329 1.622 16.844 1.00 80.19 97 ALA A N 1
ATOM 751 C CA . ALA A 1 97 ? -22.718 2.011 16.610 1.00 80.19 97 ALA A CA 1
ATOM 752 C C . ALA A 1 97 ? -23.658 0.808 16.410 1.00 80.19 97 ALA A C 1
ATOM 754 O O . ALA A 1 97 ? -24.805 0.837 16.842 1.00 80.19 97 ALA A O 1
ATOM 755 N N . GLU A 1 98 ? -23.192 -0.261 15.761 1.00 81.06 98 GLU A N 1
ATOM 756 C CA . GLU A 1 98 ? -23.988 -1.485 15.611 1.00 81.06 98 GLU A CA 1
ATOM 757 C C . GLU A 1 98 ? -24.122 -2.260 16.933 1.00 81.06 98 GLU A C 1
ATOM 759 O O . GLU A 1 98 ? -25.178 -2.824 17.208 1.00 81.06 98 GLU A O 1
ATOM 764 N N . ARG A 1 99 ? -23.092 -2.246 17.792 1.00 76.38 99 ARG A N 1
ATOM 765 C CA . ARG A 1 99 ? -23.166 -2.843 19.138 1.00 76.38 99 ARG A CA 1
ATOM 766 C C . ARG A 1 99 ? -24.163 -2.121 20.037 1.00 76.38 99 ARG A C 1
ATOM 768 O O . ARG A 1 99 ? -25.014 -2.775 20.630 1.00 76.38 99 ARG A O 1
ATOM 775 N N . THR A 1 100 ? -24.109 -0.791 20.084 1.00 73.69 100 THR A N 1
ATOM 776 C CA . THR A 1 100 ? -25.022 -0.007 20.928 1.00 73.69 100 THR A CA 1
ATOM 777 C C . THR A 1 100 ? -26.483 -0.180 20.517 1.00 73.69 100 THR A C 1
ATOM 779 O O . THR A 1 100 ? -27.347 -0.224 21.387 1.00 73.69 100 THR A O 1
ATOM 782 N N . LYS A 1 101 ? -26.779 -0.354 19.220 1.00 71.62 101 LYS A N 1
ATOM 783 C CA . LYS A 1 101 ? -28.131 -0.687 18.727 1.00 71.62 101 LYS A CA 1
ATOM 784 C C . LYS A 1 101 ? -28.615 -2.082 19.134 1.00 71.62 101 LYS A C 1
ATOM 786 O O . LYS A 1 101 ? -29.819 -2.288 19.236 1.00 71.62 101 LYS A O 1
ATOM 791 N N . HIS A 1 102 ? -27.707 -3.043 19.299 1.00 63.66 102 HIS A N 1
ATOM 792 C CA . HIS A 1 102 ? -28.062 -4.403 19.707 1.00 63.66 102 HIS A CA 1
ATOM 793 C C . 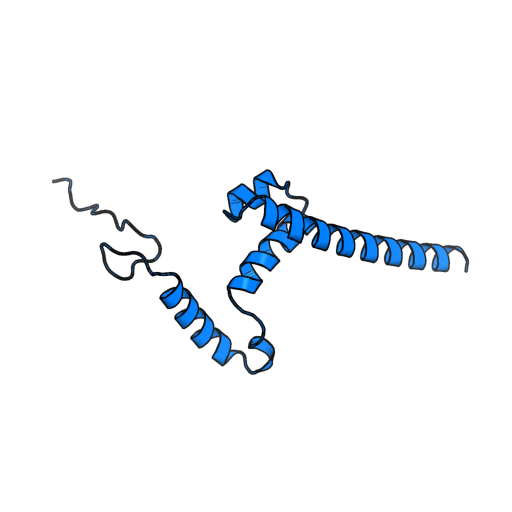HIS A 1 102 ? -28.312 -4.492 21.220 1.00 63.66 102 HIS A C 1
ATOM 795 O O . HIS A 1 102 ? -29.167 -5.257 21.641 1.00 63.66 102 HIS A O 1
ATOM 801 N N . GLU A 1 103 ? -27.595 -3.718 22.036 1.00 59.75 103 GLU A N 1
ATOM 802 C CA . GLU A 1 103 ? -27.770 -3.690 23.501 1.00 59.75 103 GLU A CA 1
ATOM 803 C C . GLU A 1 103 ? -28.991 -2.871 23.957 1.00 59.75 103 GLU A C 1
ATOM 80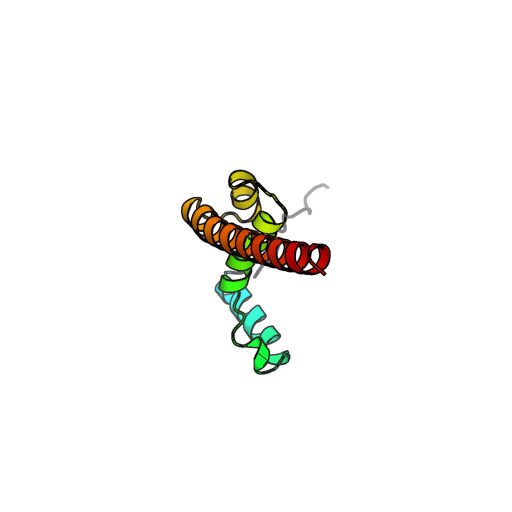5 O O . GLU A 1 103 ? -29.425 -2.988 25.097 1.00 59.75 103 GLU A O 1
ATOM 810 N N . SER A 1 104 ? -29.547 -2.038 23.073 1.00 56.81 104 SER A N 1
ATOM 811 C CA . SER A 1 104 ? -30.742 -1.215 23.321 1.00 56.81 104 SER A CA 1
ATOM 812 C C . SER A 1 104 ? -32.039 -1.816 22.751 1.00 56.81 104 SER A C 1
ATOM 814 O O . SER A 1 104 ? -33.057 -1.127 22.683 1.00 56.81 104 SER A O 1
ATOM 816 N N . ARG A 1 105 ? -32.003 -3.090 22.346 1.00 49.84 105 ARG A N 1
ATOM 817 C CA . ARG A 1 105 ? -33.150 -3.914 21.938 1.00 49.84 105 ARG A CA 1
ATOM 818 C C . ARG A 1 105 ? -33.357 -5.044 22.932 1.00 49.84 105 ARG A C 1
ATOM 820 O O . ARG A 1 105 ? -34.539 -5.373 23.158 1.00 49.84 105 ARG A O 1
#